Protein AF-A0A7X9KHW6-F1 (afdb_monomer)

Radius of gyration: 17.08 Å; Cα contacts (8 Å, |Δi|>4): 343; chains: 1; bounding box: 38×40×56 Å

pLDDT: mean 90.47, std 14.09, range [34.38, 98.88]

Mean predicted aligned error: 5.64 Å

Secondary structure (DSSP, 8-state):
-----------S-BGGGTEEEEE--HHHHHHTTTSEETT-SSPBEE-GGGEETTEE-TTTS-EEETTEEESS-EE-GGGS-HHHHHHHHHHSSSEEEE-SEESS--EEEETT---EEPTTPEEEEES-HHHHHHHHTSHHHHHHHHHHHTT-SSSTT-EE--HHHHHT-B--

Foldseek 3Di:
DDDDPPPPQDPAAFLLVFKFKDFDDVVLLVQQVPQKAQPAPAFWEAELVQFAQAGGCALPDWDDGPNDIHNHMGGNLVSGDPVSVVVLVVQQAWWKKWRFKDLATGIYTPRRSRHDYDPPIMIMDGPCVVLLSVQSRDPQLSVQQCVVFQPCHPDNRIGGDDRVSRRSRHSD

Solvent-accessible surface area (backbone atoms only — not comparable to full-atom values): 9649 Å² total; per-residue (Å²): 140,85,90,76,88,74,72,81,74,77,90,68,68,28,38,49,81,59,35,51,56,44,69,66,54,68,67,62,51,58,59,42,61,92,26,59,34,61,88,40,72,57,40,42,55,43,44,35,94,33,41,37,71,73,35,74,33,74,62,77,46,71,46,78,55,96,95,40,79,35,53,42,34,9,33,28,58,88,73,34,52,75,70,53,40,54,51,48,58,74,46,46,42,53,31,34,42,27,34,27,76,31,76,55,65,22,37,24,74,36,76,84,8,57,51,42,75,34,61,69,23,32,42,34,40,51,95,48,59,69,64,52,50,53,35,51,68,30,69,67,44,39,52,50,49,49,73,78,32,65,82,59,25,100,43,98,70,26,31,51,62,49,47,70,64,55,28,63,36,62,70,118

Nearest PDB structures (foldseek):
  7qw5-assembly1_A  TM=6.319E-01  e=7.971E-06  Geobacillus stearothermophilus
  7qw6-assembly1_A  TM=6.461E-01  e=2.011E-05  Geobacillus stearothermophilus
  7qw7-assembly1_A  TM=6.431E-01  e=2.991E-05  Geobacillus stearothermophilus
  7qw8-assembly1_A  TM=6.010E-01  e=2.149E-05  Geobacillus stearothermophilus
  7qw8-assembly2_B  TM=6.401E-01  e=6.189E-05  Geobacillus stearothermophilus

Structure (mmCIF, N/CA/C/O backbone):
data_AF-A0A7X9KHW6-F1
#
_entry.id   AF-A0A7X9KHW6-F1
#
loop_
_atom_site.group_PDB
_atom_site.id
_atom_site.type_symbol
_atom_site.label_atom_id
_atom_site.label_alt_id
_atom_site.label_comp_id
_atom_site.label_asym_id
_atom_site.label_entity_id
_atom_site.label_seq_id
_atom_site.pdbx_PDB_ins_code
_atom_site.Cartn_x
_atom_site.Cartn_y
_atom_site.Cartn_z
_atom_site.occupancy
_atom_site.B_iso_or_equiv
_atom_site.auth_seq_id
_atom_site.auth_comp_id
_atom_site.auth_asym_id
_atom_site.auth_atom_id
_atom_site.pdbx_PDB_model_num
ATOM 1 N N . MET A 1 1 ? 12.215 28.685 -34.276 1.00 38.31 1 MET A N 1
ATOM 2 C CA . MET A 1 1 ? 13.146 27.536 -34.185 1.00 38.31 1 MET A CA 1
ATOM 3 C C . MET A 1 1 ? 13.630 27.470 -32.743 1.00 38.31 1 MET A C 1
ATOM 5 O O . MET A 1 1 ? 14.143 28.477 -32.293 1.00 38.31 1 MET A O 1
ATOM 9 N N . LEU A 1 2 ? 13.437 26.440 -31.923 1.00 37.25 2 LEU A N 1
ATOM 10 C CA . LEU A 1 2 ? 12.878 25.102 -32.084 1.00 37.25 2 LEU A CA 1
ATOM 11 C C . LEU A 1 2 ? 11.875 24.850 -30.943 1.00 37.25 2 LEU A C 1
ATOM 13 O O . LEU A 1 2 ? 12.205 25.014 -29.774 1.00 37.25 2 LEU A O 1
ATOM 17 N N . THR A 1 3 ? 10.662 24.436 -31.292 1.00 41.91 3 THR A N 1
ATOM 18 C CA . THR A 1 3 ? 9.731 23.734 -30.402 1.00 41.91 3 THR A CA 1
ATOM 19 C C . THR A 1 3 ? 10.015 22.243 -30.521 1.00 41.91 3 THR A C 1
ATOM 21 O O . THR A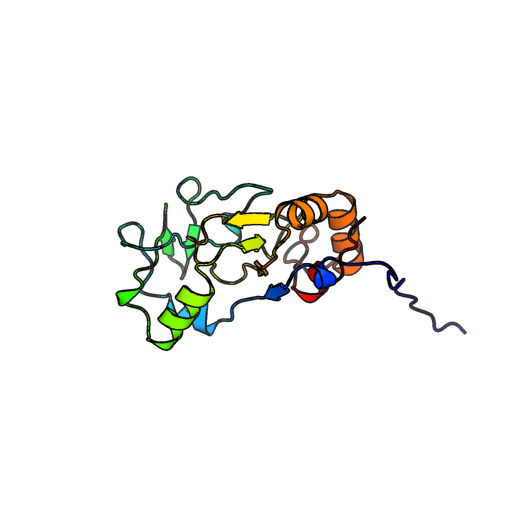 1 3 ? 10.023 21.722 -31.635 1.00 41.91 3 THR A O 1
ATOM 24 N N . GLY A 1 4 ? 10.232 21.556 -29.404 1.00 34.38 4 GLY A N 1
ATOM 25 C CA . GLY A 1 4 ? 10.437 20.111 -29.421 1.00 34.38 4 GLY A CA 1
ATOM 26 C C . GLY A 1 4 ? 10.793 19.554 -28.053 1.00 34.38 4 GLY A C 1
ATOM 27 O O . GLY A 1 4 ? 11.870 18.996 -27.883 1.00 34.38 4 GLY A O 1
ATOM 28 N N . ASN A 1 5 ? 9.903 19.708 -27.070 1.00 42.81 5 ASN A N 1
ATOM 29 C CA . ASN A 1 5 ? 9.997 18.943 -25.830 1.00 42.81 5 ASN A CA 1
ATOM 30 C C . ASN A 1 5 ? 9.501 17.517 -26.120 1.00 42.81 5 ASN A C 1
ATOM 32 O O . ASN A 1 5 ? 8.349 17.184 -25.849 1.00 42.81 5 ASN A O 1
ATOM 36 N N . SER A 1 6 ? 10.347 16.713 -26.767 1.00 43.88 6 SER A N 1
ATOM 37 C CA . SER A 1 6 ? 10.079 15.296 -27.003 1.00 43.88 6 SER A CA 1
ATOM 38 C C . SER A 1 6 ? 10.239 14.556 -25.676 1.00 43.88 6 SER A C 1
ATOM 40 O O . SER A 1 6 ? 11.333 14.133 -25.309 1.00 43.88 6 SER A O 1
ATOM 42 N N . SER A 1 7 ? 9.152 14.456 -24.907 1.00 51.94 7 SER A N 1
ATOM 43 C CA . SER A 1 7 ? 9.031 13.391 -23.914 1.00 51.94 7 SER A CA 1
ATOM 44 C C . SER A 1 7 ? 8.990 12.102 -24.721 1.00 51.94 7 SER A C 1
ATOM 46 O O . SER A 1 7 ? 8.040 11.882 -25.469 1.00 51.94 7 SER A O 1
ATOM 48 N N . ALA A 1 8 ? 10.062 11.314 -24.662 1.00 50.75 8 ALA A N 1
ATOM 49 C CA . ALA A 1 8 ? 10.110 10.019 -25.314 1.00 50.75 8 ALA A CA 1
ATOM 50 C C . ALA A 1 8 ? 8.991 9.153 -24.722 1.00 50.75 8 ALA A C 1
ATOM 52 O O . ALA A 1 8 ? 9.104 8.640 -23.609 1.00 50.75 8 ALA A O 1
ATOM 53 N N . VAL A 1 9 ? 7.880 9.052 -25.449 1.00 59.47 9 VAL A N 1
ATOM 54 C CA . VAL A 1 9 ? 6.788 8.143 -25.122 1.00 59.47 9 VAL A CA 1
ATOM 55 C C . VAL A 1 9 ? 7.352 6.743 -25.306 1.00 59.47 9 VAL A C 1
ATOM 57 O O . VAL A 1 9 ? 7.786 6.377 -26.394 1.00 59.47 9 VAL A O 1
ATOM 60 N N . TYR A 1 10 ? 7.422 5.974 -24.226 1.00 67.31 10 TYR A N 1
ATOM 61 C CA . TYR A 1 10 ? 7.756 4.564 -24.332 1.00 67.31 10 TYR A CA 1
ATOM 62 C C . TYR A 1 10 ? 6.603 3.847 -25.053 1.00 67.31 10 TYR A C 1
ATOM 64 O O . TYR A 1 10 ? 5.473 3.883 -24.578 1.00 67.31 10 TYR A O 1
ATOM 72 N N . GLU A 1 11 ? 6.883 3.223 -26.201 1.00 76.50 11 GLU A N 1
ATOM 73 C CA . GLU A 1 11 ? 5.873 2.562 -27.053 1.00 76.50 11 GLU A CA 1
ATOM 74 C C . GLU A 1 11 ? 5.640 1.073 -26.713 1.00 76.50 11 GLU A C 1
ATOM 76 O O . GLU A 1 11 ? 4.928 0.372 -27.429 1.00 76.50 11 GLU A O 1
ATOM 81 N N . GLY A 1 12 ? 6.246 0.556 -25.639 1.00 87.38 12 GLY A N 1
ATOM 82 C CA . GLY A 1 12 ? 6.080 -0.835 -25.203 1.00 87.38 12 GLY A CA 1
ATOM 83 C C . GLY A 1 12 ? 5.049 -1.018 -24.080 1.00 87.38 12 GLY A C 1
ATOM 84 O O . GLY A 1 12 ? 4.482 -0.041 -23.590 1.00 87.38 12 GLY A O 1
ATOM 85 N N . PRO A 1 13 ? 4.833 -2.264 -23.616 1.00 94.06 13 PRO A N 1
ATOM 86 C CA . PRO A 1 13 ? 3.889 -2.546 -22.542 1.00 94.06 13 PRO A CA 1
ATOM 87 C C . PRO A 1 13 ? 4.369 -1.983 -21.197 1.00 94.06 13 PRO A C 1
ATOM 89 O O . PRO A 1 13 ? 5.550 -2.061 -20.839 1.00 94.06 13 PRO A O 1
ATOM 92 N N . THR A 1 14 ? 3.429 -1.450 -20.431 1.00 97.06 14 THR A N 1
ATOM 93 C CA . THR A 1 14 ? 3.636 -0.732 -19.173 1.00 97.06 14 THR A CA 1
ATOM 94 C C . THR A 1 14 ? 2.964 -1.440 -17.996 1.00 97.06 14 THR A C 1
ATOM 96 O O . THR A 1 14 ? 2.164 -2.362 -18.166 1.00 97.06 14 THR A O 1
ATOM 99 N N . LEU A 1 15 ? 3.255 -1.005 -16.768 1.00 97.69 15 LEU A N 1
ATOM 100 C CA . LEU A 1 15 ? 2.545 -1.487 -15.582 1.00 97.69 15 LEU A CA 1
ATOM 101 C C . LEU A 1 15 ? 1.035 -1.230 -15.659 1.00 97.69 15 LEU A C 1
ATOM 103 O O . LEU A 1 15 ? 0.269 -2.042 -15.146 1.00 97.69 15 LEU A O 1
ATOM 107 N N . GLY A 1 16 ? 0.599 -0.154 -16.318 1.00 97.31 16 GLY A N 1
ATOM 108 C CA . GLY A 1 16 ? -0.814 0.163 -16.524 1.00 97.31 16 GLY A CA 1
ATOM 109 C C . GLY A 1 16 ? -1.577 -0.897 -17.322 1.00 97.31 16 GLY A C 1
ATOM 110 O O . GLY A 1 16 ? -2.788 -1.018 -17.153 1.00 97.31 16 GLY A O 1
ATOM 111 N N . ASP A 1 17 ? -0.878 -1.710 -18.119 1.00 97.44 17 ASP A N 1
ATOM 112 C CA . ASP A 1 17 ? -1.483 -2.799 -18.894 1.00 97.44 17 ASP A CA 1
ATOM 113 C C . ASP A 1 17 ? -1.765 -4.050 -18.047 1.00 97.44 17 ASP A C 1
ATOM 115 O O . ASP A 1 17 ? -2.570 -4.897 -18.432 1.00 97.44 17 ASP A O 1
ATOM 119 N N . ILE A 1 18 ? -1.108 -4.189 -16.887 1.00 97.88 18 ILE A N 1
ATOM 120 C CA . ILE A 1 18 ? -1.223 -5.374 -16.018 1.00 97.88 18 ILE A CA 1
ATOM 121 C C . ILE A 1 18 ? -1.675 -5.056 -14.588 1.00 97.88 18 ILE A C 1
ATOM 123 O O . ILE A 1 18 ? -1.837 -5.975 -13.780 1.00 97.88 18 ILE A O 1
ATOM 127 N N . ALA A 1 19 ? -1.853 -3.781 -14.242 1.00 98.38 19 ALA A N 1
ATOM 128 C CA . ALA A 1 19 ? -2.157 -3.353 -12.884 1.00 98.38 19 ALA A CA 1
ATOM 129 C C . ALA A 1 19 ? -2.947 -2.039 -12.832 1.00 98.38 19 ALA A C 1
ATOM 131 O O . ALA A 1 19 ? -2.718 -1.110 -13.604 1.00 98.38 19 ALA A O 1
ATOM 132 N N . ALA A 1 20 ? -3.841 -1.938 -11.848 1.00 98.31 20 ALA A N 1
ATOM 133 C CA . ALA A 1 20 ? -4.602 -0.729 -11.561 1.00 98.31 20 ALA A CA 1
ATOM 134 C C . ALA A 1 20 ? -4.044 -0.023 -10.321 1.00 98.31 20 ALA A C 1
ATOM 136 O O . ALA A 1 20 ? -4.043 -0.589 -9.228 1.00 98.31 20 ALA A O 1
ATOM 137 N N . PHE A 1 21 ? -3.627 1.235 -10.478 1.00 98.25 21 PHE A N 1
ATOM 138 C CA . PHE A 1 21 ? -3.107 2.071 -9.395 1.00 98.25 21 PHE A CA 1
ATOM 139 C C . PHE A 1 21 ? -4.157 3.089 -8.946 1.00 98.25 21 PHE A C 1
ATOM 141 O O . PHE A 1 21 ? -4.728 3.815 -9.760 1.00 98.25 21 PHE A O 1
ATOM 148 N N . THR A 1 22 ? -4.394 3.188 -7.641 1.00 96.06 22 THR A N 1
ATOM 149 C CA . THR A 1 22 ? -5.375 4.103 -7.047 1.00 96.06 22 THR A CA 1
ATOM 150 C C . THR A 1 22 ? -4.817 4.778 -5.799 1.00 96.06 22 THR A C 1
ATOM 152 O O . THR A 1 22 ? -3.888 4.284 -5.165 1.00 96.06 22 THR A O 1
ATOM 155 N N . VAL A 1 23 ? -5.383 5.931 -5.453 1.00 92.88 23 VAL A N 1
ATOM 156 C CA . VAL A 1 23 ? -5.140 6.623 -4.183 1.00 92.88 23 VAL A CA 1
ATOM 157 C C . VAL A 1 23 ? -6.456 6.767 -3.442 1.00 92.88 23 VAL A C 1
ATOM 159 O O . VAL A 1 23 ? -7.507 6.911 -4.068 1.00 92.88 23 VAL A O 1
ATOM 162 N N . ASP A 1 24 ? -6.387 6.751 -2.118 1.00 90.25 24 ASP A N 1
ATOM 163 C CA . ASP A 1 24 ? -7.511 7.142 -1.275 1.00 90.25 24 ASP A CA 1
ATOM 164 C C . ASP A 1 24 ? -7.525 8.666 -1.069 1.00 90.25 24 ASP A 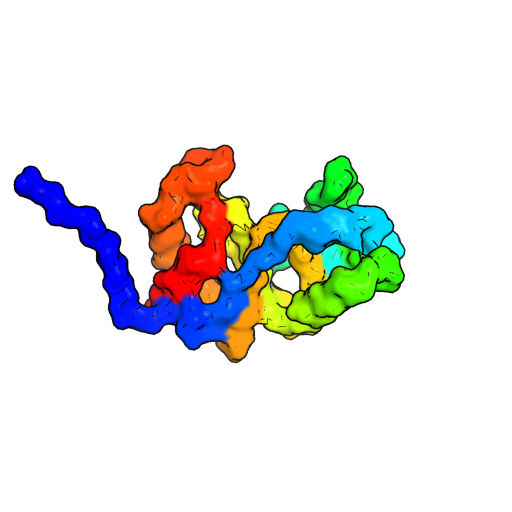C 1
ATOM 166 O O . ASP A 1 24 ? -6.525 9.364 -1.277 1.00 90.25 24 ASP A O 1
ATOM 170 N N . PHE A 1 25 ? -8.682 9.201 -0.688 1.00 87.12 25 PHE A N 1
ATOM 171 C CA . PHE A 1 25 ? -8.920 10.632 -0.532 1.00 87.12 25 PHE A CA 1
ATOM 172 C C . PHE A 1 25 ? -8.986 11.038 0.944 1.00 87.12 25 PHE A C 1
ATOM 174 O O . PHE A 1 25 ? -8.945 10.229 1.873 1.00 87.12 25 PHE A O 1
ATOM 181 N N . ARG A 1 26 ? -9.058 12.353 1.171 1.00 85.44 26 ARG A N 1
ATOM 182 C CA . ARG A 1 26 ? -9.068 12.924 2.523 1.00 85.44 26 ARG A CA 1
ATOM 183 C C . ARG A 1 26 ? -10.267 12.467 3.352 1.00 85.44 26 ARG A C 1
ATOM 185 O O . ARG A 1 26 ? -10.117 12.323 4.558 1.00 85.44 26 ARG A O 1
ATOM 192 N N . ASP A 1 27 ? -11.409 12.196 2.732 1.00 88.31 27 ASP A N 1
ATOM 193 C CA . ASP A 1 27 ? -12.608 11.755 3.451 1.00 88.31 27 ASP A CA 1
ATOM 194 C C . ASP A 1 27 ? -12.395 10.397 4.128 1.00 88.31 27 ASP A C 1
ATOM 196 O O . ASP A 1 27 ? -12.804 10.214 5.274 1.00 88.31 27 ASP A O 1
ATOM 200 N N . GLN A 1 28 ? -11.677 9.473 3.474 1.00 90.81 28 GLN A N 1
ATOM 201 C CA . GLN A 1 28 ? -11.291 8.205 4.097 1.00 90.81 28 GLN A CA 1
ATOM 202 C C . GLN A 1 28 ? -10.350 8.431 5.280 1.00 90.81 28 GLN A C 1
ATOM 204 O O . GLN A 1 28 ? -10.543 7.837 6.334 1.00 90.81 28 GLN A O 1
ATOM 209 N N . TYR A 1 29 ? -9.378 9.338 5.150 1.00 92.12 29 TYR A N 1
ATOM 210 C CA . TYR A 1 29 ? -8.501 9.691 6.268 1.00 92.12 29 TYR A CA 1
ATOM 211 C C . TYR A 1 29 ? -9.280 10.247 7.462 1.00 92.12 29 TYR A C 1
ATOM 213 O O . TYR A 1 29 ? -9.083 9.799 8.589 1.00 92.12 29 TYR A O 1
ATOM 221 N N . TYR A 1 30 ? -10.166 11.218 7.230 1.00 93.56 30 TYR A N 1
ATOM 222 C CA . TYR A 1 30 ? -10.898 11.861 8.316 1.00 93.56 30 TYR A CA 1
ATOM 223 C C . TYR A 1 30 ? -11.905 10.929 8.975 1.00 93.56 30 TYR A C 1
ATOM 225 O O . TYR A 1 30 ? -12.033 10.970 10.193 1.00 93.56 30 TYR A O 1
ATOM 233 N N . GLY A 1 31 ? -12.586 10.065 8.224 1.00 93.06 31 GLY A N 1
ATOM 234 C CA . GLY A 1 31 ? -13.542 9.150 8.842 1.00 93.06 31 GLY A CA 1
ATOM 235 C C . GLY A 1 31 ? -12.924 7.892 9.466 1.00 93.06 31 GLY A C 1
ATOM 236 O O . GLY A 1 31 ? -13.648 7.123 10.087 1.00 93.06 31 GLY A O 1
ATOM 237 N N . LEU A 1 32 ? -11.603 7.700 9.364 1.00 95.69 32 LEU A N 1
ATOM 238 C CA . LEU A 1 32 ? -10.854 6.770 10.220 1.00 95.69 32 LEU A CA 1
ATOM 239 C C . LEU A 1 32 ? -10.524 7.378 11.599 1.00 95.69 32 LEU A C 1
ATOM 241 O O . LEU A 1 32 ? -10.194 6.648 12.534 1.00 95.69 32 LEU A O 1
ATOM 245 N N . VAL A 1 33 ? -10.585 8.707 11.757 1.00 95.19 33 VAL A N 1
ATOM 246 C CA . VAL A 1 33 ? -10.283 9.370 13.036 1.00 95.19 33 VAL A CA 1
ATOM 247 C C . VAL A 1 33 ? -11.282 8.916 14.103 1.00 95.19 33 VAL A C 1
ATOM 249 O O . VAL A 1 33 ? -12.489 8.994 13.905 1.00 95.19 33 VAL A O 1
ATOM 252 N N . GLY A 1 34 ? -10.771 8.449 15.245 1.00 94.38 34 GLY A N 1
ATOM 253 C CA . GLY A 1 34 ? -11.582 7.892 16.338 1.00 94.38 34 GLY A CA 1
ATOM 254 C C . GLY A 1 34 ? -11.895 6.395 16.210 1.00 94.38 34 GLY A C 1
ATOM 255 O O . GLY A 1 34 ? -12.365 5.796 17.174 1.00 94.38 34 GLY A O 1
ATOM 256 N N . ALA A 1 35 ? -11.585 5.775 15.067 1.00 97.38 35 ALA A N 1
ATOM 257 C CA . ALA A 1 35 ? -11.701 4.330 14.849 1.00 97.38 35 ALA A CA 1
ATOM 258 C C . ALA A 1 35 ? -10.338 3.612 14.826 1.00 97.38 35 ALA A C 1
ATOM 260 O O . ALA A 1 35 ? -10.282 2.419 14.552 1.00 97.38 35 ALA A O 1
ATOM 261 N N . VAL A 1 36 ? -9.238 4.326 15.081 1.00 98.25 36 VAL A N 1
ATOM 262 C CA . VAL A 1 36 ? -7.871 3.785 15.068 1.00 98.25 36 VAL A CA 1
ATOM 263 C C . VAL A 1 36 ? -7.315 3.732 16.487 1.00 98.25 36 VAL A C 1
ATOM 265 O O . VAL A 1 36 ? -7.354 4.744 17.188 1.00 98.25 36 VAL A O 1
ATOM 268 N N . GLY A 1 37 ? -6.745 2.591 16.871 1.00 98.00 37 GLY A N 1
ATOM 269 C CA . GLY A 1 37 ? -6.076 2.398 18.159 1.00 98.00 37 GLY A CA 1
ATOM 270 C C . GLY A 1 37 ? -5.176 1.161 18.174 1.00 98.00 37 GLY A C 1
ATOM 271 O O . GLY A 1 37 ? -5.305 0.293 17.311 1.00 98.00 37 GLY A O 1
ATOM 272 N N . ASP A 1 38 ? -4.253 1.093 19.137 1.00 97.81 38 ASP A N 1
ATOM 273 C CA . ASP A 1 38 ? -3.332 -0.049 19.298 1.00 97.81 38 ASP A CA 1
ATOM 274 C C . ASP A 1 38 ? -4.041 -1.297 19.858 1.00 97.81 38 ASP A C 1
ATOM 276 O O . ASP A 1 38 ? -3.691 -2.419 19.499 1.00 97.81 38 ASP A O 1
ATOM 280 N N . ASP A 1 39 ? -5.092 -1.099 20.659 1.00 96.00 39 ASP A N 1
ATOM 281 C CA . ASP A 1 39 ? -5.862 -2.178 21.297 1.00 96.00 39 ASP A CA 1
ATOM 282 C C . ASP A 1 39 ? -7.131 -2.573 20.515 1.00 96.00 39 ASP A C 1
ATOM 284 O O . ASP A 1 39 ? -7.953 -3.357 20.992 1.00 96.00 39 ASP A O 1
ATOM 288 N N . GLU A 1 40 ? -7.332 -2.024 19.313 1.00 96.94 40 GLU A N 1
ATOM 289 C CA . GLU A 1 40 ? -8.539 -2.280 18.523 1.00 96.94 40 GLU A CA 1
ATOM 290 C C . GLU A 1 40 ? -8.509 -3.649 17.834 1.00 96.94 40 GLU A C 1
ATOM 292 O O . GLU A 1 40 ? -7.479 -4.124 17.350 1.00 96.94 40 GLU A O 1
ATOM 297 N N . VAL A 1 41 ? -9.683 -4.267 17.701 1.00 93.88 41 VAL A N 1
ATOM 298 C CA . VAL A 1 41 ? -9.846 -5.503 16.927 1.00 93.88 41 VAL A CA 1
ATOM 299 C C . VAL A 1 41 ? -10.180 -5.142 15.480 1.00 93.88 41 VAL A C 1
ATOM 301 O O . VAL A 1 41 ? -11.230 -4.572 15.196 1.00 93.88 41 VAL A O 1
ATOM 304 N N . GLY A 1 42 ? -9.287 -5.483 14.548 1.00 97.25 42 GLY A N 1
ATOM 305 C CA . GLY A 1 42 ? -9.492 -5.209 13.125 1.00 97.25 42 GLY A CA 1
ATOM 306 C C . GLY A 1 42 ? -8.214 -5.253 12.282 1.00 97.25 42 GLY A C 1
ATOM 307 O O . GLY A 1 42 ? -7.158 -5.682 12.769 1.00 97.25 42 GLY A O 1
ATOM 308 N N . PRO A 1 43 ? -8.292 -4.842 11.003 1.00 98.50 43 PRO A N 1
ATOM 309 C CA . PRO A 1 43 ? -7.143 -4.842 10.107 1.00 98.50 43 PRO A CA 1
ATOM 310 C C . PRO A 1 43 ? -6.069 -3.836 10.559 1.00 98.50 43 PRO A C 1
ATOM 312 O O . PRO A 1 43 ? -6.411 -2.758 11.059 1.00 98.50 43 PRO A O 1
ATOM 315 N N . PRO A 1 44 ? -4.776 -4.149 10.353 1.00 98.62 44 PRO A N 1
ATOM 316 C CA . PRO A 1 44 ? -3.684 -3.191 10.499 1.00 98.62 44 PRO A CA 1
ATOM 317 C C . PRO A 1 44 ? -3.898 -1.935 9.650 1.00 98.62 44 PRO A C 1
ATOM 319 O O . PRO A 1 44 ? -4.234 -2.030 8.464 1.00 98.62 44 PRO A O 1
ATOM 322 N N . LEU A 1 45 ? -3.650 -0.765 10.239 1.00 98.44 45 LEU A N 1
ATOM 323 C CA . LEU A 1 45 ? -3.563 0.495 9.510 1.00 98.44 45 LEU A CA 1
ATOM 324 C C . LEU A 1 45 ? -2.139 0.692 8.981 1.00 98.44 45 LEU A C 1
ATOM 326 O O . LEU A 1 45 ? -1.191 0.842 9.753 1.00 98.44 45 LEU A O 1
ATOM 330 N N . ILE A 1 46 ? -1.991 0.761 7.662 1.00 98.06 46 ILE A N 1
ATOM 331 C CA . ILE A 1 46 ? -0.700 0.943 6.999 1.00 98.06 46 ILE A CA 1
ATOM 332 C C . ILE A 1 46 ? -0.585 2.369 6.471 1.00 98.06 46 ILE A C 1
ATOM 334 O O . ILE A 1 46 ? -1.393 2.825 5.664 1.00 98.06 46 ILE A O 1
ATOM 338 N N . THR A 1 47 ? 0.451 3.084 6.903 1.00 96.06 47 THR A N 1
ATOM 339 C CA . THR A 1 47 ? 0.808 4.407 6.369 1.00 96.06 47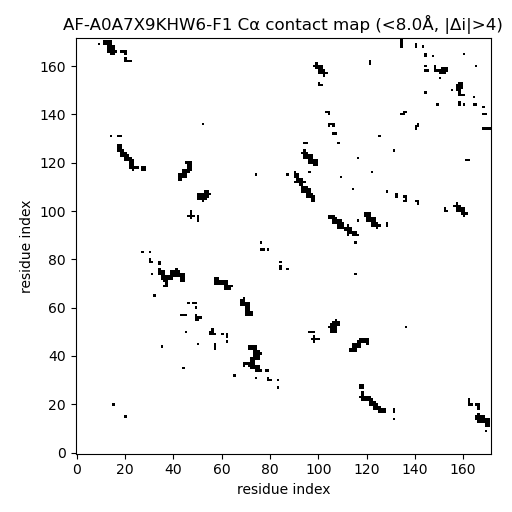 THR A CA 1
ATOM 340 C C . THR A 1 47 ? 2.099 4.315 5.562 1.00 96.06 47 THR A C 1
ATOM 342 O O . THR A 1 47 ? 2.855 3.358 5.715 1.00 96.06 47 THR A O 1
ATOM 345 N N . SER A 1 48 ? 2.401 5.336 4.755 1.00 94.31 48 SER A N 1
ATOM 346 C CA . SER A 1 48 ? 3.613 5.353 3.925 1.00 94.31 48 SER A CA 1
ATOM 347 C C . SER A 1 48 ? 4.901 5.116 4.721 1.00 94.31 48 SER A C 1
ATOM 349 O O . SER A 1 48 ? 5.782 4.427 4.235 1.00 94.31 48 SER A O 1
ATOM 351 N N . GLY A 1 49 ? 5.009 5.633 5.952 1.00 93.69 49 GLY A N 1
ATOM 352 C CA . GLY A 1 49 ? 6.224 5.486 6.770 1.00 93.69 49 GLY A CA 1
ATOM 353 C C . GLY A 1 49 ? 6.488 4.066 7.293 1.00 93.69 49 GLY A C 1
ATOM 354 O O . GLY A 1 49 ? 7.541 3.820 7.885 1.00 93.69 49 GLY A O 1
ATOM 355 N N . LEU A 1 50 ? 5.532 3.152 7.093 1.00 96.88 50 LEU A N 1
ATOM 356 C CA . LEU A 1 50 ? 5.621 1.738 7.462 1.00 96.88 50 LEU A CA 1
ATOM 357 C C . LEU A 1 50 ? 5.983 0.831 6.280 1.00 96.88 50 LEU A C 1
ATOM 359 O O . LEU A 1 50 ? 6.057 -0.382 6.464 1.00 96.88 50 LEU A O 1
ATOM 363 N N . ILE A 1 51 ? 6.151 1.380 5.078 1.00 97.69 51 ILE A N 1
ATOM 364 C CA . ILE A 1 51 ? 6.442 0.601 3.875 1.00 97.69 51 ILE A CA 1
ATOM 365 C C . ILE A 1 51 ? 7.917 0.786 3.532 1.00 97.69 51 ILE A C 1
ATOM 367 O O . ILE A 1 51 ? 8.367 1.901 3.298 1.00 97.69 51 ILE A O 1
ATOM 371 N N . GLU A 1 52 ? 8.643 -0.323 3.481 1.00 95.38 52 GLU A N 1
ATOM 372 C CA . GLU A 1 52 ? 9.985 -0.431 2.911 1.00 95.38 52 GLU A CA 1
ATOM 373 C C . GLU A 1 52 ? 9.928 -1.343 1.673 1.00 95.38 52 GLU A C 1
ATOM 375 O O . GLU A 1 52 ? 8.924 -2.039 1.464 1.00 95.38 52 GLU A O 1
ATOM 380 N N . PRO A 1 53 ? 10.972 -1.375 0.823 1.00 95.94 53 PRO A N 1
ATOM 381 C CA . PRO A 1 53 ? 11.007 -2.285 -0.315 1.00 95.94 53 PRO A CA 1
ATOM 382 C C . PRO A 1 53 ? 10.816 -3.743 0.130 1.00 95.94 53 PRO A C 1
ATOM 384 O O . PRO A 1 53 ? 11.638 -4.307 0.848 1.00 95.94 53 PRO A O 1
ATOM 387 N N . GLY A 1 54 ? 9.700 -4.345 -0.281 1.00 96.50 54 GLY A N 1
ATOM 388 C CA . GLY A 1 54 ? 9.340 -5.727 0.025 1.00 96.50 54 GLY A CA 1
ATOM 389 C C . GLY A 1 54 ? 8.886 -5.990 1.463 1.00 96.50 54 GLY A C 1
ATOM 390 O O . GLY A 1 54 ? 8.636 -7.147 1.796 1.00 96.50 54 GLY A O 1
ATOM 391 N N . ARG A 1 55 ? 8.754 -4.968 2.321 1.00 97.25 55 ARG A N 1
ATOM 392 C CA . ARG A 1 55 ? 8.497 -5.171 3.754 1.00 97.25 55 ARG A CA 1
ATOM 393 C C . ARG A 1 55 ? 7.510 -4.166 4.340 1.00 97.25 55 ARG A C 1
ATOM 395 O O . ARG A 1 55 ? 7.568 -2.970 4.071 1.00 97.25 55 ARG A O 1
ATOM 402 N N . CYS A 1 56 ? 6.619 -4.667 5.190 1.00 98.12 56 CYS A N 1
ATOM 403 C CA . CYS A 1 56 ? 5.747 -3.857 6.030 1.00 98.12 56 CYS A CA 1
ATOM 404 C C . CYS A 1 56 ? 6.294 -3.863 7.460 1.00 98.12 56 CYS A C 1
ATOM 406 O O . CYS A 1 56 ? 6.587 -4.927 7.995 1.00 98.12 56 CYS A O 1
ATOM 408 N N . LEU A 1 57 ? 6.420 -2.685 8.068 1.00 98.31 57 LEU A N 1
ATOM 409 C CA . LEU A 1 57 ? 6.983 -2.486 9.408 1.00 98.31 57 LEU A CA 1
ATOM 410 C C . LEU A 1 57 ? 5.924 -2.244 10.485 1.00 98.31 57 LEU A C 1
ATOM 412 O O . LEU A 1 57 ? 6.219 -1.697 11.549 1.00 98.31 57 LEU A O 1
ATOM 416 N N . TRP A 1 58 ? 4.668 -2.573 10.198 1.00 98.50 58 TRP A N 1
ATOM 417 C CA . TRP A 1 58 ? 3.603 -2.456 11.182 1.00 98.50 58 TRP A CA 1
ATOM 418 C C . TRP A 1 58 ? 3.932 -3.298 12.425 1.00 98.50 58 TRP A C 1
ATOM 420 O O . TRP A 1 58 ? 4.332 -4.452 12.300 1.00 98.50 58 TRP A O 1
ATOM 430 N N . GLY A 1 59 ? 3.803 -2.709 13.617 1.00 97.88 59 GLY A N 1
ATOM 431 C CA . GLY A 1 59 ? 4.175 -3.343 14.889 1.00 97.88 59 GLY A CA 1
ATOM 432 C C . GLY A 1 59 ? 5.677 -3.358 15.195 1.00 97.88 59 GLY A C 1
ATOM 433 O O . GLY A 1 59 ? 6.062 -3.661 16.319 1.00 97.88 59 GLY A O 1
ATOM 434 N N . GLU A 1 60 ? 6.528 -2.994 14.233 1.00 97.94 60 GLU A N 1
ATOM 435 C CA . GLU A 1 60 ? 7.975 -2.851 14.433 1.00 97.94 60 GLU A CA 1
ATOM 436 C C . GLU A 1 60 ? 8.420 -1.387 14.501 1.00 97.94 60 GLU A C 1
ATOM 438 O O . GLU A 1 60 ? 9.402 -1.050 15.165 1.00 97.94 60 GLU A O 1
ATOM 443 N N . ARG A 1 61 ? 7.713 -0.502 13.789 1.00 97.12 61 ARG A N 1
ATOM 444 C CA . ARG A 1 61 ? 7.979 0.935 13.758 1.00 97.12 61 ARG A CA 1
ATOM 445 C C . ARG A 1 61 ? 6.733 1.699 14.210 1.00 97.12 61 ARG A C 1
ATOM 447 O O . ARG A 1 61 ? 5.679 1.535 13.595 1.00 97.12 61 ARG A O 1
ATOM 454 N N . PRO A 1 62 ? 6.849 2.604 15.198 1.00 96.88 62 PRO A N 1
ATOM 455 C CA . PRO A 1 62 ? 5.737 3.458 15.575 1.00 96.88 62 PRO A CA 1
ATOM 456 C C . PRO A 1 62 ? 5.370 4.406 14.436 1.00 96.88 62 PRO A C 1
ATOM 458 O O . PRO A 1 62 ? 6.229 4.920 13.712 1.00 96.88 62 PRO A O 1
ATOM 461 N N . VAL A 1 63 ? 4.086 4.718 14.330 1.00 96.12 63 VAL A N 1
ATOM 462 C CA . VAL A 1 63 ? 3.536 5.591 13.296 1.00 96.12 63 VAL A CA 1
ATOM 463 C C . VAL A 1 63 ? 2.755 6.739 13.914 1.00 96.12 63 VAL A C 1
ATOM 465 O O . VAL A 1 63 ? 2.211 6.628 15.010 1.00 96.12 63 VAL A O 1
ATOM 468 N N . ARG A 1 64 ? 2.692 7.870 13.206 1.00 95.12 64 ARG A N 1
ATOM 469 C CA . ARG A 1 64 ? 1.768 8.953 13.541 1.00 95.12 64 ARG A CA 1
ATOM 470 C C . ARG A 1 64 ? 0.560 8.931 12.615 1.00 95.12 64 ARG A C 1
ATOM 472 O O . ARG A 1 64 ? 0.714 9.016 11.401 1.00 95.12 64 ARG A O 1
ATOM 479 N N . PHE A 1 65 ? -0.631 8.906 13.197 1.00 95.81 65 PHE A N 1
ATOM 480 C CA . PHE A 1 65 ? -1.904 9.043 12.495 1.00 95.81 65 PHE A CA 1
ATOM 481 C C . PHE A 1 65 ? -2.793 10.020 13.266 1.00 95.81 65 PHE A C 1
ATOM 483 O O . PHE A 1 65 ? -2.813 10.000 14.492 1.00 95.81 65 PHE A O 1
ATOM 490 N N . ALA A 1 66 ? -3.484 10.931 12.574 1.00 94.38 66 ALA A N 1
ATOM 491 C CA . ALA A 1 66 ? -4.368 11.914 13.213 1.00 94.38 66 ALA A CA 1
ATOM 492 C C . ALA A 1 66 ? -3.720 12.698 14.378 1.00 94.38 66 ALA A C 1
ATOM 494 O O . ALA A 1 66 ? -4.366 13.004 15.376 1.00 94.38 66 ALA A O 1
ATOM 495 N N . LYS A 1 67 ? -2.431 13.052 14.226 1.00 94.00 67 LYS A N 1
ATOM 496 C CA . LYS A 1 67 ? -1.584 13.736 15.231 1.00 94.00 67 LYS A CA 1
ATOM 497 C C . LYS A 1 67 ? -1.270 12.914 16.494 1.00 94.00 67 LYS A C 1
ATOM 499 O O . LYS A 1 67 ? -0.620 13.440 17.392 1.00 94.00 67 LYS A O 1
ATOM 504 N N . GLN A 1 68 ? -1.653 11.643 16.536 1.00 96.00 68 GLN A N 1
ATOM 505 C CA . GLN A 1 68 ? -1.385 10.711 17.631 1.00 96.00 68 GLN A CA 1
ATOM 506 C C . GLN A 1 68 ? -0.334 9.684 17.202 1.00 96.00 68 GLN A C 1
ATOM 508 O O . GLN A 1 68 ? -0.187 9.414 16.010 1.00 96.00 68 GLN A O 1
ATOM 513 N N . ARG A 1 69 ? 0.442 9.165 18.158 1.00 97.19 69 ARG A N 1
ATOM 514 C CA . ARG A 1 69 ? 1.452 8.119 17.937 1.00 97.19 69 ARG A CA 1
ATOM 515 C C . ARG A 1 69 ? 0.856 6.769 18.333 1.00 97.19 69 ARG A C 1
ATOM 517 O O . ARG A 1 69 ? 0.237 6.696 19.385 1.00 97.19 69 ARG A O 1
ATOM 524 N N . PHE A 1 70 ? 1.103 5.753 17.517 1.00 98.25 70 PHE A N 1
ATOM 525 C CA . PHE A 1 70 ? 0.664 4.370 17.704 1.00 98.25 70 PHE A CA 1
ATOM 526 C C . PHE A 1 70 ? 1.843 3.420 17.483 1.00 98.25 70 PHE A C 1
ATOM 528 O O . PHE A 1 70 ? 2.721 3.732 16.669 1.00 98.25 70 PHE A O 1
ATOM 535 N N . GLU A 1 71 ? 1.870 2.285 18.177 1.00 98.19 71 GLU A N 1
ATOM 536 C CA . GLU A 1 71 ? 2.898 1.246 17.995 1.00 98.19 71 GLU A CA 1
ATOM 537 C C . GLU A 1 71 ? 2.492 0.234 16.910 1.00 98.19 71 GLU A C 1
ATOM 539 O O . GLU A 1 71 ? 3.283 -0.106 16.029 1.00 98.19 71 GLU A O 1
ATOM 544 N N . ALA A 1 72 ? 1.236 -0.208 16.933 1.00 98.06 72 ALA A N 1
ATOM 545 C CA . ALA A 1 72 ? 0.681 -1.231 16.058 1.00 98.06 72 ALA A CA 1
ATOM 546 C C . ALA A 1 72 ? -0.814 -0.939 15.793 1.00 98.06 72 ALA A C 1
ATOM 548 O O . ALA A 1 72 ? -1.685 -1.714 16.194 1.00 98.06 72 ALA A O 1
ATOM 549 N N . PRO A 1 73 ? -1.150 0.179 15.120 1.00 98.31 73 PRO A N 1
ATOM 550 C CA . PRO A 1 73 ? -2.533 0.636 15.042 1.00 98.31 73 PRO A CA 1
ATOM 551 C C . PRO A 1 73 ? -3.402 -0.28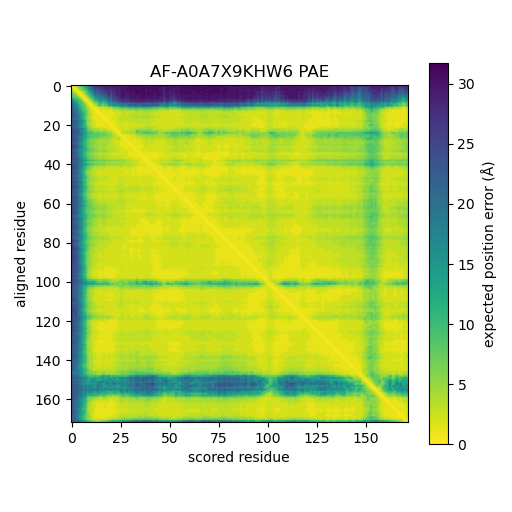3 14.189 1.00 98.31 73 PRO A C 1
ATOM 553 O O . PRO A 1 73 ? -3.042 -0.637 13.060 1.00 98.31 73 PRO A O 1
ATOM 556 N N . ARG A 1 74 ? -4.596 -0.588 14.685 1.00 98.69 74 ARG A N 1
ATOM 557 C CA . ARG A 1 74 ? -5.659 -1.304 13.972 1.00 98.69 74 ARG A CA 1
ATOM 558 C C . ARG A 1 74 ? -6.882 -0.414 13.807 1.00 98.69 74 ARG A C 1
ATOM 560 O O . ARG A 1 74 ? -7.017 0.604 14.484 1.00 98.69 74 ARG A O 1
ATOM 567 N N . VAL A 1 75 ? -7.758 -0.788 12.876 1.00 98.50 75 VAL A N 1
ATOM 568 C CA . VAL A 1 75 ? -9.004 -0.064 12.590 1.00 98.50 75 VAL A CA 1
ATOM 569 C C . VAL A 1 75 ? -10.207 -0.840 13.123 1.00 98.50 75 VAL A C 1
ATOM 571 O O . VAL A 1 75 ? -10.495 -1.932 12.638 1.00 98.50 75 VAL A O 1
ATOM 574 N N . ALA A 1 76 ? -10.953 -0.250 14.052 1.00 98.25 76 ALA A N 1
ATOM 575 C CA . ALA A 1 76 ? -12.247 -0.745 14.514 1.00 98.25 76 ALA A CA 1
ATOM 576 C C . ALA A 1 76 ? -13.315 -0.534 13.423 1.00 98.25 76 ALA A C 1
ATOM 578 O O . ALA A 1 76 ? -13.864 0.560 13.264 1.00 98.25 76 ALA A O 1
ATOM 579 N N . LEU A 1 77 ? -13.569 -1.568 12.613 1.00 97.88 77 LEU A N 1
ATOM 580 C CA . LEU A 1 77 ? -14.451 -1.473 11.438 1.00 97.88 77 LEU A CA 1
ATOM 581 C C . LEU A 1 77 ? -15.911 -1.160 11.793 1.00 97.88 77 LEU A C 1
ATOM 583 O O . LEU A 1 77 ? -16.601 -0.488 11.029 1.00 97.88 77 LEU A O 1
ATOM 587 N N . ASP A 1 78 ? -16.373 -1.629 12.947 1.00 96.81 78 ASP A N 1
ATOM 588 C CA . ASP A 1 78 ? -17.719 -1.411 13.483 1.00 96.81 78 ASP A CA 1
ATOM 589 C C . ASP A 1 78 ? -18.000 0.062 13.818 1.00 96.81 78 ASP A C 1
ATOM 591 O O . ASP A 1 78 ? -19.148 0.502 13.758 1.00 96.81 78 ASP A O 1
ATOM 595 N N . ARG A 1 79 ? -16.952 0.847 14.095 1.00 97.00 79 ARG A N 1
ATOM 596 C CA . ARG A 1 79 ? -17.046 2.293 14.352 1.00 97.00 79 ARG A CA 1
ATOM 597 C C . ARG A 1 79 ? -17.057 3.142 13.082 1.00 97.00 79 ARG A C 1
ATOM 599 O O . ARG A 1 79 ? -17.274 4.351 13.155 1.00 97.00 79 ARG A O 1
ATOM 606 N N . LEU A 1 80 ? -16.815 2.542 11.915 1.00 97.25 80 LEU A N 1
ATOM 607 C CA . LEU A 1 80 ? -16.826 3.257 10.642 1.00 97.25 80 LEU A CA 1
ATOM 608 C C . LEU A 1 80 ? -18.256 3.496 10.153 1.00 97.25 80 LEU A C 1
ATOM 610 O O . LEU A 1 80 ? -19.148 2.671 10.346 1.00 97.25 80 LEU A O 1
ATOM 614 N N . SER A 1 81 ? -18.464 4.600 9.430 1.00 97.06 81 SER A N 1
ATOM 615 C CA . SER A 1 81 ? -19.727 4.832 8.722 1.00 97.06 81 SER A CA 1
ATOM 616 C C . SER A 1 81 ? -19.978 3.741 7.666 1.00 97.06 81 SER A C 1
ATOM 618 O O . SER A 1 81 ? -19.018 3.175 7.137 1.00 97.06 81 SER A O 1
ATOM 620 N N . PRO A 1 82 ? -21.234 3.475 7.257 1.00 97.12 82 PRO A N 1
ATOM 621 C CA . PRO A 1 82 ? -21.524 2.449 6.248 1.00 97.12 82 PRO A CA 1
ATOM 622 C C . PRO A 1 82 ? -20.763 2.640 4.926 1.00 97.12 82 PRO A C 1
ATOM 624 O O . PRO A 1 82 ? -20.343 1.674 4.291 1.00 97.12 82 PRO A O 1
ATOM 627 N N . THR A 1 83 ? -20.544 3.890 4.511 1.00 96.56 83 THR A N 1
ATOM 628 C CA . THR A 1 83 ? -19.737 4.212 3.324 1.00 96.56 83 THR A CA 1
ATOM 629 C C . THR A 1 83 ? -18.275 3.813 3.513 1.00 96.56 83 THR A C 1
ATOM 631 O O . THR A 1 83 ? -17.667 3.258 2.598 1.00 96.56 83 THR A O 1
ATOM 634 N N . LEU A 1 84 ? -17.712 4.045 4.701 1.00 96.56 84 LEU A N 1
ATOM 635 C CA . LEU A 1 84 ? -16.335 3.668 5.003 1.00 96.56 84 LEU A CA 1
ATOM 636 C C . LEU A 1 84 ? -16.155 2.176 5.244 1.00 96.56 84 LEU A C 1
ATOM 638 O O . LEU A 1 84 ? -15.117 1.647 4.871 1.00 96.56 84 LEU A O 1
ATOM 642 N N . GLN A 1 85 ? -17.162 1.475 5.757 1.00 97.81 85 GLN A N 1
ATOM 643 C CA . GLN A 1 85 ? -17.139 0.013 5.809 1.00 97.81 85 GLN A CA 1
ATOM 644 C C . GLN A 1 85 ? -17.079 -0.589 4.398 1.00 97.81 85 GLN A C 1
ATOM 646 O O . GLN A 1 85 ? -16.279 -1.487 4.145 1.00 97.81 85 GLN A O 1
ATOM 651 N N . LYS A 1 86 ? -17.856 -0.052 3.443 1.00 97.00 86 LYS A N 1
ATOM 652 C CA . LYS A 1 86 ? -17.789 -0.470 2.029 1.00 97.00 86 LYS A CA 1
ATOM 653 C C . LYS A 1 86 ? -16.427 -0.179 1.405 1.00 97.00 86 LYS A C 1
ATOM 655 O O . LYS A 1 86 ? -15.888 -1.024 0.697 1.00 97.00 86 LYS A O 1
ATOM 660 N N . TRP A 1 87 ? -15.866 1.001 1.672 1.00 96.19 87 TRP A N 1
ATOM 661 C CA . TRP A 1 87 ? -14.510 1.334 1.235 1.00 96.19 87 TRP A CA 1
ATOM 662 C C . TRP A 1 87 ? -13.472 0.378 1.837 1.00 96.19 87 TRP A C 1
ATOM 664 O O . TRP A 1 87 ? -12.645 -0.154 1.100 1.00 96.19 87 TRP A O 1
ATOM 674 N N . ALA A 1 88 ? -13.548 0.112 3.143 1.00 97.38 88 ALA A N 1
ATOM 675 C CA . ALA A 1 88 ? -12.643 -0.797 3.829 1.00 97.38 88 ALA A CA 1
ATOM 676 C C . ALA A 1 88 ? -12.723 -2.201 3.222 1.00 97.38 88 ALA A C 1
ATOM 678 O O . ALA A 1 88 ? -11.697 -2.759 2.847 1.00 97.38 88 ALA A O 1
ATOM 679 N N . ALA A 1 89 ? -13.930 -2.730 3.009 1.00 97.25 89 ALA A N 1
ATOM 680 C CA . ALA A 1 89 ? -14.132 -4.012 2.339 1.00 97.25 89 ALA A CA 1
ATOM 681 C C . ALA A 1 89 ? -13.525 -4.038 0.923 1.00 97.25 89 ALA A C 1
ATOM 683 O O . ALA A 1 89 ? -12.872 -5.007 0.554 1.00 97.25 89 ALA A O 1
ATOM 684 N N . ALA A 1 90 ? -13.661 -2.955 0.150 1.00 96.38 90 ALA A N 1
ATOM 685 C CA . ALA A 1 90 ? -13.050 -2.840 -1.177 1.00 96.38 90 ALA A CA 1
ATOM 686 C C . ALA A 1 90 ? -11.512 -2.734 -1.144 1.00 96.38 90 ALA A C 1
ATOM 688 O O . ALA A 1 90 ? -10.854 -2.956 -2.162 1.00 96.38 90 ALA A O 1
ATOM 689 N N . ARG A 1 91 ? -10.927 -2.366 0.002 1.00 97.06 91 ARG A N 1
ATOM 690 C CA . ARG A 1 91 ? -9.476 -2.343 0.216 1.00 97.06 91 ARG A CA 1
ATOM 691 C C . ARG A 1 91 ? -8.954 -3.642 0.811 1.00 97.06 91 ARG A C 1
ATOM 693 O O . ARG A 1 91 ? -7.798 -3.956 0.562 1.00 97.06 91 ARG A O 1
ATOM 700 N N . LEU A 1 92 ? -9.761 -4.414 1.530 1.00 98.19 92 LEU A N 1
ATOM 701 C CA . LEU A 1 92 ? -9.372 -5.687 2.146 1.00 98.19 92 LEU A CA 1
ATOM 702 C C . LEU A 1 92 ? -9.370 -6.848 1.136 1.00 98.19 92 LEU A C 1
ATOM 704 O O . LEU A 1 92 ? -10.094 -7.831 1.262 1.00 98.19 92 LEU A O 1
ATOM 708 N N . VAL A 1 93 ? -8.545 -6.693 0.101 1.00 98.38 93 VAL A N 1
ATOM 709 C CA . VAL A 1 93 ? -8.274 -7.663 -0.966 1.00 98.38 93 VAL A CA 1
ATOM 710 C C . VAL A 1 93 ? -6.766 -7.729 -1.230 1.00 98.38 93 VAL A C 1
ATOM 712 O O . VAL A 1 93 ? -6.072 -6.758 -0.894 1.00 98.38 93 VAL A O 1
ATOM 715 N N . PRO A 1 94 ? -6.246 -8.824 -1.823 1.00 98.69 94 PRO A N 1
ATOM 716 C CA . PRO A 1 94 ? -4.840 -8.921 -2.196 1.00 98.69 94 PRO A CA 1
ATOM 717 C C . PRO A 1 94 ? -4.397 -7.742 -3.065 1.00 98.69 94 PRO A C 1
ATOM 719 O O . PRO A 1 94 ? -5.050 -7.407 -4.058 1.00 98.69 94 PRO A O 1
ATOM 722 N N . LYS A 1 95 ? -3.317 -7.072 -2.659 1.00 98.75 95 LYS A N 1
ATOM 723 C CA . LYS A 1 95 ? -2.870 -5.812 -3.276 1.00 98.75 95 LYS A CA 1
ATOM 724 C C . LYS A 1 95 ? -1.423 -5.488 -2.937 1.00 98.75 95 LYS A C 1
ATOM 726 O O . LYS A 1 95 ? -0.887 -5.941 -1.933 1.00 98.75 95 LYS A O 1
ATOM 731 N N . ILE A 1 96 ? -0.810 -4.626 -3.734 1.00 98.88 96 ILE A N 1
ATOM 732 C CA . ILE A 1 96 ? 0.490 -4.023 -3.445 1.00 98.88 96 ILE A CA 1
ATOM 733 C C . ILE A 1 96 ? 0.252 -2.614 -2.892 1.00 98.88 96 ILE A C 1
ATOM 735 O O . ILE A 1 96 ? -0.485 -1.823 -3.483 1.00 98.88 96 ILE A O 1
ATOM 739 N N . LEU A 1 97 ? 0.874 -2.293 -1.761 1.00 98.62 97 LEU A N 1
ATOM 740 C CA . LEU A 1 97 ? 0.871 -0.955 -1.172 1.00 98.62 97 LEU A CA 1
ATOM 741 C C . LEU A 1 97 ? 2.199 -0.267 -1.462 1.00 98.62 97 LEU A C 1
ATOM 743 O O . LEU A 1 97 ? 3.257 -0.865 -1.280 1.00 98.62 97 LEU A O 1
ATOM 747 N N . ILE A 1 98 ? 2.139 0.986 -1.904 1.00 98.50 98 ILE A N 1
ATOM 748 C CA . ILE A 1 98 ? 3.305 1.773 -2.313 1.00 98.50 98 ILE A CA 1
ATOM 749 C C . ILE A 1 98 ? 3.328 3.081 -1.522 1.00 98.50 98 ILE A C 1
ATOM 751 O O . ILE A 1 98 ? 2.337 3.824 -1.491 1.00 98.50 98 ILE A O 1
ATOM 755 N N . ALA A 1 99 ? 4.45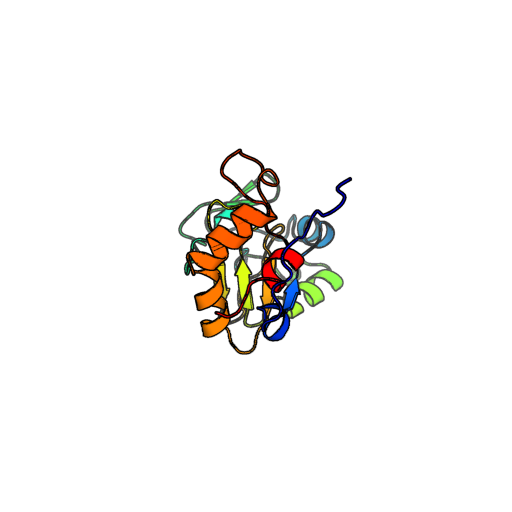8 3.383 -0.883 1.00 95.94 99 ALA A N 1
ATOM 756 C CA . ALA A 1 99 ? 4.649 4.667 -0.224 1.00 95.94 99 ALA A CA 1
ATOM 757 C C . ALA A 1 99 ? 4.723 5.797 -1.260 1.00 95.94 99 ALA A C 1
ATOM 759 O O . ALA A 1 99 ? 5.291 5.666 -2.335 1.00 95.94 99 ALA A O 1
ATOM 760 N N . ASN A 1 100 ? 4.114 6.934 -0.939 1.00 89.81 100 ASN A N 1
ATOM 761 C CA . ASN A 1 100 ? 3.940 8.043 -1.881 1.00 89.81 100 ASN A CA 1
ATOM 762 C C . ASN A 1 100 ? 5.159 8.965 -2.007 1.00 89.81 100 ASN A C 1
ATOM 764 O O . ASN A 1 100 ? 5.363 9.562 -3.060 1.00 89.81 100 ASN A O 1
ATOM 768 N N . GLN A 1 101 ? 5.918 9.137 -0.925 1.00 83.44 101 GLN A N 1
ATOM 769 C CA . GLN A 1 101 ? 7.009 10.105 -0.848 1.00 83.44 101 GLN A CA 1
ATOM 770 C C . GLN A 1 101 ? 8.277 9.396 -0.434 1.00 83.44 101 GLN A C 1
ATOM 772 O O . GLN A 1 101 ? 8.477 9.116 0.7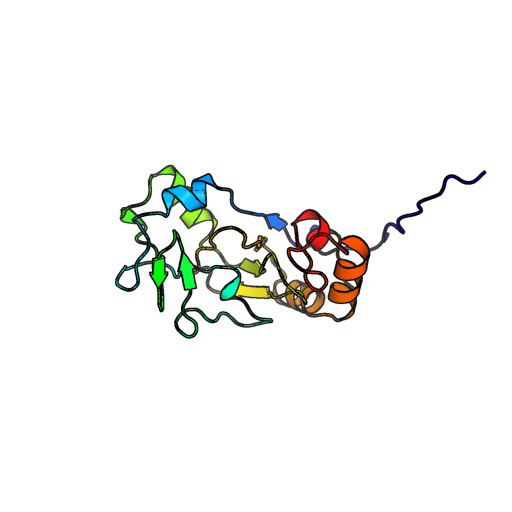47 1.00 83.44 101 GLN A O 1
ATOM 777 N N . THR A 1 102 ? 9.113 9.095 -1.412 1.00 75.81 102 THR A N 1
ATOM 778 C CA . THR A 1 102 ? 10.214 8.165 -1.208 1.00 75.81 102 THR A CA 1
ATOM 779 C C . THR A 1 102 ? 11.433 8.595 -2.021 1.00 75.81 102 THR A C 1
ATOM 781 O O . THR A 1 102 ? 11.338 9.428 -2.930 1.00 75.81 102 THR A O 1
ATOM 784 N N . ARG A 1 103 ? 12.611 8.077 -1.655 1.00 82.44 103 ARG A N 1
ATOM 785 C CA . ARG A 1 103 ? 13.844 8.246 -2.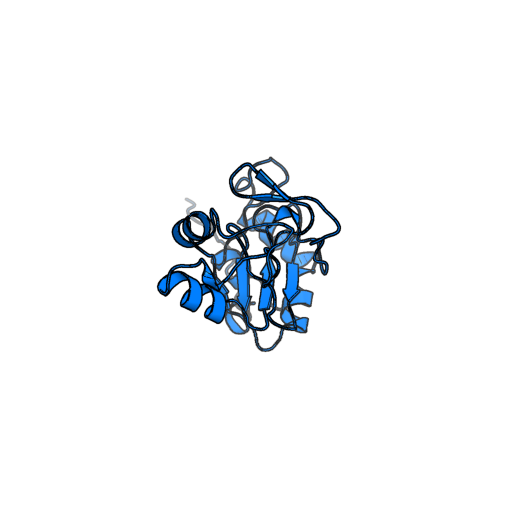453 1.00 82.44 103 ARG A CA 1
ATOM 786 C C . ARG A 1 103 ? 13.947 7.198 -3.560 1.00 82.44 103 ARG A C 1
ATOM 788 O O . ARG A 1 103 ? 14.421 7.490 -4.652 1.00 82.44 103 ARG A O 1
ATOM 795 N N . VAL A 1 104 ? 13.482 5.995 -3.243 1.00 90.75 104 VAL A N 1
ATOM 796 C CA . VAL A 1 104 ? 13.335 4.836 -4.129 1.00 90.75 104 VAL A CA 1
ATOM 797 C C . VAL A 1 104 ? 11.892 4.359 -4.058 1.00 90.75 104 VAL A C 1
ATOM 799 O O . VAL A 1 104 ? 11.201 4.684 -3.101 1.00 90.75 104 VAL A O 1
ATOM 802 N N . ILE A 1 105 ? 11.396 3.603 -5.025 1.00 95.38 105 ILE A N 1
ATOM 803 C CA . ILE A 1 105 ? 10.044 3.045 -4.946 1.00 95.38 105 ILE A CA 1
ATOM 804 C C . ILE A 1 105 ? 9.993 2.024 -3.7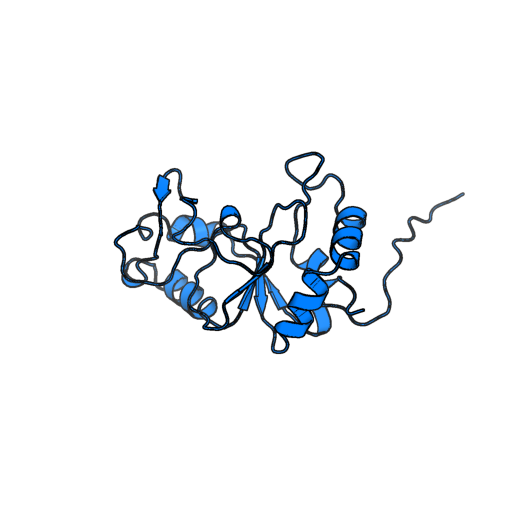97 1.00 95.38 105 ILE A C 1
ATOM 806 O O . ILE A 1 105 ? 10.638 0.980 -3.846 1.00 95.38 105 ILE A O 1
ATOM 810 N N . GLU A 1 106 ? 9.211 2.326 -2.761 1.00 97.19 106 GLU A N 1
ATOM 811 C CA . GLU A 1 106 ? 8.995 1.441 -1.613 1.00 97.19 106 GLU A CA 1
ATOM 812 C C . GLU A 1 106 ? 7.609 0.811 -1.756 1.00 97.19 106 GLU A C 1
ATOM 814 O O . GLU A 1 106 ? 6.588 1.502 -1.682 1.00 97.19 106 GLU A O 1
ATOM 819 N N . ALA A 1 107 ? 7.580 -0.496 -2.018 1.00 98.38 107 ALA A N 1
ATOM 820 C CA . ALA A 1 107 ? 6.364 -1.251 -2.285 1.00 98.38 107 ALA A CA 1
ATOM 821 C C . ALA A 1 107 ? 6.368 -2.585 -1.535 1.00 98.38 107 ALA A C 1
ATOM 823 O O . ALA A 1 107 ? 7.399 -3.252 -1.460 1.00 98.38 107 ALA A O 1
ATOM 824 N N . VAL A 1 108 ? 5.208 -2.998 -1.026 1.00 98.56 108 VAL A N 1
ATOM 825 C CA . VAL A 1 108 ? 5.024 -4.258 -0.293 1.00 98.56 108 VAL A CA 1
ATOM 826 C C . VAL A 1 108 ? 3.735 -4.955 -0.720 1.00 98.56 108 VAL A C 1
ATOM 828 O O . VAL A 1 108 ? 2.727 -4.303 -0.991 1.00 98.56 108 VAL A O 1
ATOM 831 N N . HIS A 1 109 ? 3.757 -6.287 -0.775 1.00 98.69 109 HIS A N 1
ATOM 832 C CA . HIS A 1 109 ? 2.595 -7.106 -1.108 1.00 98.69 109 HIS A CA 1
ATOM 833 C C . HIS A 1 109 ? 1.795 -7.475 0.147 1.00 98.69 109 HIS A C 1
ATOM 835 O O . HIS A 1 109 ? 2.290 -8.179 1.023 1.00 98.69 109 HIS A O 1
ATOM 841 N N . ASP A 1 110 ? 0.538 -7.046 0.199 1.00 98.69 110 ASP A N 1
ATOM 842 C CA . ASP A 1 110 ? -0.478 -7.586 1.098 1.00 98.69 110 ASP A CA 1
ATOM 843 C C . ASP A 1 110 ? -1.162 -8.775 0.411 1.00 98.69 110 ASP A C 1
ATOM 845 O O . ASP A 1 110 ? -2.240 -8.636 -0.168 1.00 98.69 110 ASP A O 1
ATOM 849 N N . ALA A 1 111 ? -0.509 -9.938 0.423 1.00 98.31 111 ALA A N 1
ATOM 850 C CA . ALA A 1 111 ? -0.993 -11.125 -0.285 1.00 98.31 111 ALA A CA 1
ATOM 851 C C . ALA A 1 111 ? -2.323 -11.663 0.272 1.00 98.31 111 ALA A C 1
ATOM 853 O O . ALA A 1 111 ? -3.122 -12.229 -0.469 1.00 98.31 111 ALA A O 1
ATOM 854 N N . ALA A 1 112 ? -2.566 -11.480 1.573 1.00 98.12 112 ALA A N 1
ATOM 855 C CA . ALA A 1 112 ? -3.786 -11.932 2.238 1.00 98.12 112 ALA A CA 1
ATOM 856 C C . ALA A 1 112 ? -4.932 -10.909 2.150 1.00 98.12 112 ALA A C 1
ATOM 858 O O . ALA A 1 112 ? -6.071 -11.238 2.476 1.00 98.12 112 ALA A O 1
ATOM 859 N N . GLY A 1 113 ? -4.647 -9.673 1.729 1.00 98.31 113 GLY A N 1
ATOM 860 C CA . GLY A 1 113 ? -5.635 -8.605 1.647 1.00 98.31 113 GLY A CA 1
ATOM 861 C C . GLY A 1 113 ? -6.119 -8.102 3.002 1.00 98.31 113 GLY A C 1
ATOM 862 O O . GLY A 1 113 ? -7.265 -7.684 3.127 1.00 98.31 113 GLY A O 1
ATOM 863 N N . GLN A 1 114 ? -5.281 -8.161 4.033 1.00 98.31 114 GLN A N 1
ATOM 864 C CA . GLN A 1 114 ? -5.697 -7.917 5.416 1.00 98.31 114 GLN A CA 1
ATOM 865 C C . GLN A 1 114 ? -5.409 -6.499 5.905 1.00 98.31 114 GLN A C 1
ATOM 867 O O . GLN A 1 114 ? -5.758 -6.161 7.035 1.00 98.31 114 GLN A O 1
ATOM 872 N N . TRP A 1 115 ? -4.759 -5.668 5.094 1.00 98.62 115 TRP A N 1
ATOM 873 C CA . TRP A 1 115 ? -4.285 -4.353 5.514 1.00 98.62 115 TRP A CA 1
ATOM 874 C C . TRP A 1 115 ? -5.161 -3.229 4.970 1.00 98.62 115 TRP A C 1
ATOM 876 O O . TRP A 1 115 ? -5.550 -3.244 3.796 1.00 98.62 115 TRP A O 1
ATOM 886 N N . LEU A 1 116 ? -5.422 -2.215 5.800 1.00 98.06 116 LEU A N 1
ATOM 887 C CA . LEU A 1 116 ? -6.057 -0.973 5.365 1.00 98.06 116 LEU A CA 1
ATOM 888 C C . LEU A 1 116 ? -5.010 0.124 5.148 1.00 98.06 116 LEU A C 1
ATOM 890 O O . LEU A 1 116 ? -4.319 0.499 6.096 1.00 98.06 116 LEU A O 1
ATOM 894 N N . PRO A 1 117 ? -4.893 0.678 3.930 1.00 96.88 117 PRO A N 1
ATOM 895 C CA . PRO A 1 117 ? -4.028 1.820 3.689 1.00 96.88 117 PRO A CA 1
ATOM 896 C C . PRO A 1 117 ? -4.647 3.112 4.240 1.00 96.88 117 PRO A C 1
ATOM 898 O O . PRO A 1 117 ? -5.847 3.355 4.124 1.00 96.88 117 PRO A O 1
ATOM 901 N N . SER A 1 118 ? -3.804 3.981 4.790 1.00 95.00 118 SER A N 1
ATOM 902 C CA . SER A 1 118 ? -4.114 5.393 5.014 1.00 95.00 118 SER A CA 1
ATOM 903 C C . SER A 1 118 ? -3.504 6.234 3.903 1.00 95.00 118 SER A C 1
ATOM 905 O O . SER A 1 118 ? -2.413 5.945 3.406 1.00 95.00 118 SER A O 1
ATOM 907 N N . VAL A 1 119 ? -4.135 7.365 3.586 1.00 91.69 119 VAL A N 1
ATOM 908 C CA . VAL A 1 119 ? -3.501 8.374 2.732 1.00 91.69 119 VAL A CA 1
ATOM 909 C C . VAL A 1 119 ? -2.130 8.776 3.309 1.00 91.69 119 VAL A C 1
ATOM 911 O O . VAL A 1 119 ? -1.982 8.863 4.534 1.00 91.69 119 VAL A O 1
ATOM 914 N N . PRO A 1 120 ? -1.122 9.045 2.462 1.00 92.94 120 PRO A N 1
ATOM 915 C CA . PRO A 1 120 ? -1.188 9.096 1.002 1.00 92.94 120 PRO A CA 1
ATOM 916 C C . PRO A 1 120 ? -0.774 7.793 0.281 1.00 92.94 120 PRO A C 1
ATOM 918 O O . PRO A 1 120 ? -0.373 7.880 -0.878 1.00 92.94 120 PRO A O 1
ATOM 921 N N . VAL A 1 121 ? -0.833 6.619 0.929 1.00 96.62 121 VAL A N 1
ATOM 922 C CA . VAL A 1 121 ? -0.434 5.324 0.332 1.00 96.62 121 VAL A CA 1
ATOM 923 C C . VAL A 1 121 ? -1.158 5.078 -0.998 1.00 96.62 121 VAL A C 1
ATOM 925 O O . VAL A 1 121 ? -2.361 5.314 -1.122 1.00 96.62 121 VAL A O 1
ATOM 928 N N . ILE A 1 122 ? -0.412 4.608 -1.998 1.00 97.94 122 ILE A N 1
ATOM 929 C CA . ILE A 1 122 ? -0.945 4.201 -3.301 1.00 97.94 122 ILE A CA 1
ATOM 930 C C . ILE A 1 122 ? -1.250 2.703 -3.240 1.00 97.94 122 ILE A C 1
ATOM 932 O O . ILE A 1 122 ? -0.420 1.911 -2.799 1.00 97.94 122 ILE A O 1
ATOM 936 N N . THR A 1 123 ? -2.434 2.317 -3.704 1.00 98.31 123 THR A N 1
ATOM 937 C CA . THR A 1 123 ? -2.857 0.918 -3.822 1.00 98.31 123 THR A CA 1
ATOM 938 C C . THR A 1 123 ? -2.725 0.458 -5.267 1.00 98.31 123 THR A C 1
ATOM 940 O O . THR A 1 123 ? -3.233 1.120 -6.171 1.00 98.31 123 THR A O 1
ATOM 943 N N . CYS A 1 124 ? -2.092 -0.689 -5.480 1.00 98.56 124 CYS A N 1
ATOM 944 C CA . CYS A 1 124 ? -1.979 -1.371 -6.762 1.00 98.56 124 CYS A CA 1
ATOM 945 C C . CYS A 1 124 ? -2.671 -2.739 -6.688 1.00 98.56 124 CYS A C 1
ATOM 947 O O . CYS A 1 124 ? -2.346 -3.555 -5.827 1.00 98.56 124 CYS A O 1
ATOM 949 N N . VAL A 1 125 ? -3.627 -2.991 -7.582 1.00 98.50 125 VAL A N 1
ATOM 950 C CA . VAL A 1 125 ? -4.309 -4.289 -7.714 1.00 98.50 125 VAL A CA 1
ATOM 951 C C . VAL A 1 125 ? -3.917 -4.917 -9.044 1.00 98.50 125 VAL A C 1
ATOM 953 O O . VAL A 1 125 ? -3.956 -4.261 -10.086 1.00 98.50 125 VAL A O 1
ATOM 956 N N . THR A 1 126 ? -3.529 -6.189 -9.010 1.00 98.50 126 THR A N 1
ATOM 957 C CA . THR A 1 126 ? -3.050 -6.933 -10.179 1.00 98.50 126 THR A CA 1
ATOM 958 C C . THR A 1 126 ? -3.235 -8.437 -9.980 1.00 98.50 126 THR A C 1
ATOM 960 O O . THR A 1 126 ? -3.206 -8.926 -8.853 1.00 98.50 126 THR A O 1
ATOM 963 N N . ALA A 1 127 ? -3.379 -9.174 -11.082 1.00 98.12 127 ALA A N 1
ATOM 964 C CA . ALA A 1 127 ? -3.289 -10.635 -11.095 1.00 98.12 127 ALA A CA 1
ATOM 965 C C . ALA A 1 127 ? -1.837 -11.148 -11.223 1.00 98.12 127 ALA A C 1
ATOM 967 O O . ALA A 1 127 ? -1.608 -12.352 -11.175 1.00 98.12 127 ALA A O 1
ATOM 968 N N . GLN A 1 128 ? -0.859 -10.254 -11.412 1.00 98.25 128 GLN A N 1
ATOM 969 C CA . GLN A 1 128 ? 0.561 -10.573 -11.615 1.00 98.25 128 GLN A CA 1
ATOM 970 C C . GLN A 1 128 ? 1.450 -9.861 -10.568 1.00 98.25 128 GLN A C 1
ATOM 972 O O . GLN A 1 128 ? 2.333 -9.087 -10.950 1.00 98.25 128 GLN A O 1
ATOM 977 N N . PRO A 1 129 ? 1.235 -10.073 -9.252 1.00 98.00 129 PRO A N 1
ATOM 978 C CA . PRO A 1 129 ? 1.917 -9.308 -8.206 1.00 98.00 129 PRO A CA 1
ATOM 979 C C . PRO A 1 129 ? 3.444 -9.421 -8.273 1.00 98.00 129 PRO A C 1
ATOM 981 O O . PRO A 1 129 ? 4.122 -8.400 -8.194 1.00 98.00 129 PRO A O 1
ATOM 984 N N . ASP A 1 130 ? 3.987 -10.616 -8.515 1.00 97.88 130 ASP A N 1
ATOM 985 C CA . ASP A 1 130 ? 5.440 -10.833 -8.572 1.00 97.88 130 ASP A CA 1
ATOM 986 C C . ASP A 1 130 ? 6.097 -10.048 -9.711 1.00 97.88 130 ASP A C 1
ATOM 988 O O . ASP A 1 130 ? 7.141 -9.421 -9.531 1.00 97.88 130 ASP A O 1
ATOM 992 N N . ARG A 1 131 ? 5.448 -10.012 -10.881 1.00 98.06 131 ARG A N 1
ATOM 993 C CA . ARG A 1 131 ? 5.932 -9.253 -12.039 1.00 98.06 131 ARG A CA 1
ATOM 994 C C . ARG A 1 131 ? 5.896 -7.751 -11.774 1.00 98.06 131 ARG A C 1
ATOM 996 O O . ARG A 1 131 ? 6.850 -7.051 -12.103 1.00 98.06 131 ARG A O 1
ATOM 1003 N N . VAL A 1 132 ? 4.815 -7.256 -11.170 1.00 98.44 132 VAL A N 1
ATOM 1004 C CA . VAL A 1 132 ? 4.695 -5.837 -10.809 1.00 98.44 132 VAL A CA 1
ATOM 1005 C C . VAL A 1 132 ? 5.757 -5.448 -9.781 1.00 98.44 132 VAL A C 1
ATOM 1007 O O . VAL A 1 132 ? 6.430 -4.436 -9.961 1.00 98.44 132 VAL A O 1
ATOM 1010 N N . LEU A 1 133 ? 5.959 -6.258 -8.738 1.00 98.31 133 LEU A N 1
ATOM 1011 C CA . LEU A 1 133 ? 6.981 -6.012 -7.716 1.00 98.31 133 LEU A CA 1
ATOM 1012 C C . LEU A 1 133 ? 8.393 -6.026 -8.302 1.00 98.31 133 LEU A C 1
ATOM 1014 O O . LEU A 1 133 ? 9.187 -5.159 -7.948 1.00 98.31 133 LEU A O 1
ATOM 1018 N N . ALA A 1 134 ? 8.693 -6.948 -9.222 1.00 97.69 134 ALA A N 1
ATOM 1019 C CA . ALA A 1 134 ? 9.987 -7.000 -9.899 1.00 97.69 134 ALA A CA 1
ATOM 1020 C C . ALA A 1 134 ? 10.286 -5.703 -10.670 1.00 97.69 134 ALA A C 1
ATOM 1022 O O . ALA A 1 134 ? 11.377 -5.148 -10.542 1.00 97.69 134 ALA A O 1
ATOM 1023 N N . VAL A 1 135 ? 9.303 -5.173 -11.410 1.00 97.81 135 VAL A N 1
ATOM 1024 C CA . VAL A 1 135 ? 9.449 -3.890 -12.117 1.00 97.81 135 VAL A CA 1
ATOM 1025 C C . VAL A 1 135 ? 9.621 -2.740 -11.126 1.00 97.81 135 VAL A C 1
ATOM 1027 O O . VAL A 1 135 ? 10.562 -1.961 -11.268 1.00 97.81 135 VAL A O 1
ATOM 1030 N N . LEU A 1 136 ? 8.762 -2.640 -10.103 1.00 97.12 136 LEU A N 1
ATOM 1031 C CA . LEU A 1 136 ? 8.819 -1.565 -9.101 1.00 97.12 136 LEU A CA 1
ATOM 1032 C C . LEU A 1 136 ? 10.147 -1.556 -8.327 1.00 97.12 136 LEU A C 1
ATOM 1034 O O . LEU A 1 136 ? 10.651 -0.484 -8.002 1.00 97.12 136 LEU A O 1
ATOM 1038 N N . ALA A 1 137 ? 10.725 -2.728 -8.060 1.00 96.12 137 ALA A N 1
ATOM 1039 C CA . ALA A 1 137 ? 12.008 -2.869 -7.377 1.00 96.12 137 ALA A CA 1
ATOM 1040 C C . ALA A 1 137 ? 13.224 -2.618 -8.291 1.00 96.12 137 ALA A C 1
ATOM 1042 O O . ALA A 1 137 ? 14.353 -2.547 -7.804 1.00 96.12 137 ALA A O 1
ATOM 1043 N N . SER A 1 138 ? 13.028 -2.490 -9.608 1.00 95.75 138 SER A N 1
ATOM 1044 C CA . SER A 1 138 ? 14.139 -2.379 -10.553 1.00 95.75 138 SER A CA 1
ATOM 1045 C C . SER A 1 138 ? 14.870 -1.025 -10.454 1.00 95.75 138 SER A C 1
ATOM 1047 O O . SER A 1 138 ? 14.248 0.020 -10.220 1.00 95.75 138 SER A O 1
ATOM 1049 N N . PRO A 1 139 ? 16.195 -0.986 -10.699 1.00 92.81 139 PRO A N 1
ATOM 1050 C CA . PRO A 1 139 ? 16.927 0.273 -10.848 1.00 92.81 139 PRO A CA 1
ATOM 1051 C C . PRO A 1 139 ? 16.336 1.159 -11.952 1.00 92.81 139 PRO A C 1
ATOM 1053 O O . PRO A 1 139 ? 16.165 2.359 -11.753 1.00 92.81 139 PRO A O 1
ATOM 1056 N N . GLY A 1 140 ? 15.924 0.553 -13.072 1.00 92.75 140 GLY A N 1
ATOM 1057 C CA . GLY A 1 140 ? 15.324 1.267 -14.200 1.00 92.75 140 GLY A CA 1
ATOM 1058 C C . GLY A 1 140 ? 14.017 1.980 -13.846 1.00 92.75 140 GLY A C 1
ATOM 1059 O O . GLY A 1 140 ? 13.787 3.093 -14.316 1.00 92.75 140 GLY A O 1
ATOM 1060 N N . ALA A 1 141 ? 13.182 1.399 -12.978 1.00 93.56 141 ALA A N 1
ATOM 1061 C CA . ALA A 1 141 ? 11.978 2.071 -12.493 1.00 93.56 141 ALA A CA 1
ATOM 1062 C C . ALA A 1 141 ? 12.304 3.268 -11.590 1.00 93.56 141 ALA A C 1
ATOM 1064 O O . ALA A 1 141 ? 11.671 4.320 -11.707 1.00 93.56 141 ALA A O 1
ATOM 1065 N N . ASN A 1 142 ? 13.318 3.141 -10.731 1.00 91.19 142 ASN A N 1
ATOM 1066 C CA . ASN A 1 142 ? 13.785 4.248 -9.898 1.00 91.19 142 ASN A CA 1
ATOM 1067 C C . ASN A 1 142 ? 14.350 5.395 -10.750 1.00 91.19 142 ASN A C 1
ATOM 1069 O O . ASN A 1 142 ? 13.974 6.547 -10.545 1.00 91.19 142 ASN A O 1
ATOM 1073 N N . GLU A 1 143 ? 15.183 5.093 -11.747 1.00 90.00 143 GLU A N 1
ATOM 1074 C CA . GLU A 1 143 ? 15.708 6.084 -12.697 1.00 90.00 143 GLU A CA 1
ATOM 1075 C C . GLU A 1 143 ? 14.588 6.776 -13.480 1.00 90.00 143 GLU A C 1
ATOM 1077 O O . GLU A 1 143 ? 14.571 8.004 -13.583 1.00 90.00 143 GLU A O 1
ATOM 1082 N N . TRP A 1 144 ? 13.613 6.008 -13.975 1.00 89.06 144 TRP A N 1
ATOM 1083 C CA . TRP A 1 144 ? 12.452 6.541 -14.686 1.00 89.06 144 TRP A CA 1
ATOM 1084 C C . TRP A 1 144 ? 11.669 7.538 -13.831 1.00 89.06 144 TRP A C 1
ATOM 1086 O O . TRP A 1 144 ? 11.368 8.645 -14.281 1.00 89.06 144 TRP A O 1
ATOM 1096 N N . VAL A 1 145 ? 11.362 7.164 -12.586 1.00 89.19 145 VAL A N 1
ATOM 1097 C CA . VAL A 1 145 ? 10.660 8.026 -11.628 1.00 89.19 145 VAL A CA 1
ATOM 1098 C C . VAL A 1 145 ? 11.451 9.304 -11.353 1.00 89.19 145 VAL A C 1
ATOM 1100 O O . VAL A 1 145 ? 10.868 10.387 -11.362 1.00 89.19 145 VAL A O 1
ATOM 1103 N N . GLN A 1 146 ? 12.766 9.204 -11.147 1.00 85.31 146 GLN A N 1
ATOM 1104 C CA . GLN A 1 146 ? 13.616 10.373 -10.907 1.00 85.31 146 GLN A CA 1
ATOM 1105 C C . GLN A 1 146 ? 13.623 11.321 -12.113 1.00 85.31 146 GLN A C 1
ATOM 1107 O O . GLN A 1 146 ? 13.463 12.525 -11.941 1.00 85.31 146 GLN A O 1
ATOM 1112 N N . GLN A 1 147 ? 13.719 10.799 -13.338 1.00 83.94 147 GLN A N 1
ATOM 1113 C CA . GLN A 1 147 ? 13.706 11.610 -14.562 1.00 83.94 147 GLN A CA 1
ATOM 1114 C C . GLN A 1 147 ? 12.362 12.313 -14.800 1.00 83.94 147 GLN A C 1
ATOM 1116 O O . GLN A 1 147 ? 12.334 13.471 -15.212 1.00 83.94 147 GLN A O 1
ATOM 1121 N N . HIS A 1 148 ? 11.246 11.634 -14.523 1.00 80.44 148 HIS A N 1
ATOM 1122 C CA . HIS A 1 148 ? 9.904 12.126 -14.856 1.00 80.44 148 HIS A CA 1
ATOM 1123 C C . HIS A 1 148 ? 9.210 12.879 -13.716 1.00 80.44 148 HIS A C 1
ATOM 1125 O O . HIS A 1 148 ? 8.144 13.461 -13.923 1.00 80.44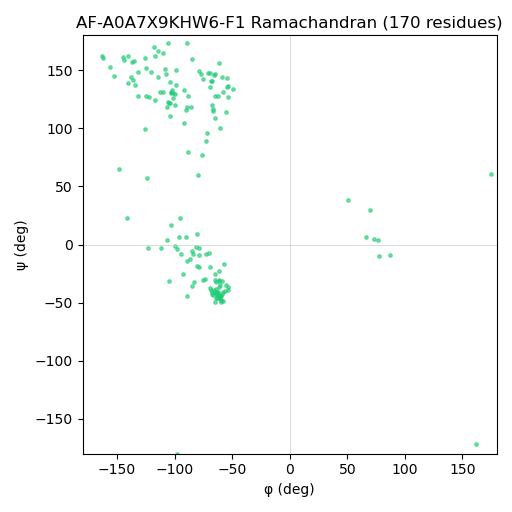 148 HIS A O 1
ATOM 1131 N N . ALA A 1 149 ? 9.784 12.875 -12.512 1.00 76.31 149 ALA A N 1
ATOM 1132 C CA . ALA A 1 149 ? 9.205 13.543 -11.351 1.00 76.31 149 ALA A CA 1
ATOM 1133 C C . ALA A 1 149 ? 10.245 14.233 -10.445 1.00 76.31 149 ALA A C 1
ATOM 1135 O O . ALA A 1 149 ? 9.954 14.521 -9.275 1.00 76.31 149 ALA A O 1
ATOM 1136 N N . ALA A 1 150 ? 11.424 14.565 -10.987 1.00 66.25 150 ALA A N 1
ATOM 1137 C CA . ALA A 1 150 ? 12.415 15.419 -10.331 1.00 66.25 150 ALA A CA 1
ATOM 1138 C C . ALA A 1 150 ? 11.776 16.717 -9.800 1.00 66.25 150 ALA A C 1
ATOM 1140 O O . ALA A 1 150 ? 10.993 17.373 -10.485 1.00 66.25 150 ALA A O 1
ATOM 1141 N N . GLY A 1 151 ? 12.101 17.086 -8.556 1.00 62.38 151 GLY A N 1
ATOM 1142 C CA . GLY A 1 151 ? 11.608 18.315 -7.916 1.00 62.38 151 GLY A CA 1
ATOM 1143 C C . GLY A 1 151 ? 10.158 18.276 -7.409 1.00 62.38 151 GLY A C 1
ATOM 1144 O O . GLY A 1 151 ? 9.670 19.286 -6.912 1.00 62.38 151 GLY A O 1
ATOM 1145 N N . SER A 1 152 ? 9.461 17.135 -7.497 1.00 64.56 152 SER A N 1
ATOM 1146 C CA . SER A 1 152 ? 8.061 17.001 -7.049 1.00 64.56 152 SER A CA 1
ATOM 1147 C C . SER A 1 152 ? 7.873 16.601 -5.576 1.00 64.56 152 SER A C 1
ATOM 1149 O O . SER A 1 152 ? 6.752 16.667 -5.061 1.00 64.56 152 SER A O 1
ATOM 1151 N N . GLY A 1 153 ? 8.930 16.135 -4.901 1.00 58.78 153 GLY A N 1
ATOM 1152 C CA . GLY A 1 153 ? 8.864 15.680 -3.510 1.00 58.78 153 GLY A CA 1
ATOM 1153 C C . GLY A 1 153 ? 9.118 16.781 -2.477 1.00 58.78 153 GLY A C 1
ATOM 1154 O O . GLY A 1 153 ? 9.489 17.903 -2.803 1.00 58.78 153 GLY A O 1
ATOM 1155 N N . LEU A 1 154 ? 8.929 16.444 -1.195 1.00 59.09 154 LEU A N 1
ATOM 1156 C CA . LEU A 1 154 ? 9.096 17.379 -0.068 1.00 59.09 154 LEU A CA 1
ATOM 1157 C C . LEU A 1 154 ? 10.562 17.735 0.249 1.00 59.09 154 LEU A C 1
ATOM 1159 O O . LEU A 1 154 ? 10.820 18.600 1.082 1.00 59.09 154 LEU A O 1
ATOM 1163 N N . SER A 1 155 ? 11.524 17.064 -0.383 1.00 58.19 155 SER A N 1
ATOM 1164 C CA . SER A 1 155 ? 12.959 17.335 -0.287 1.00 58.19 155 SER A CA 1
ATOM 1165 C C . SER A 1 155 ? 13.630 17.181 -1.649 1.00 58.19 155 SER A C 1
ATOM 1167 O O . SER A 1 155 ? 13.112 16.477 -2.517 1.00 58.19 155 SER A O 1
ATOM 1169 N N . ALA A 1 156 ? 14.837 17.737 -1.791 1.00 59.03 156 ALA A N 1
ATOM 1170 C CA . ALA A 1 156 ? 15.651 17.634 -3.006 1.00 59.03 156 ALA A CA 1
ATOM 1171 C C . ALA A 1 156 ? 15.968 16.187 -3.444 1.00 59.03 156 ALA A C 1
ATOM 1173 O O . ALA A 1 156 ? 16.356 15.974 -4.584 1.00 59.03 156 ALA A O 1
ATOM 1174 N N . THR A 1 157 ? 15.804 15.198 -2.552 1.00 62.19 157 THR A N 1
ATOM 1175 C CA . THR A 1 157 ? 16.125 13.777 -2.815 1.00 62.19 157 THR A CA 1
ATOM 1176 C C . THR A 1 157 ? 14.899 12.869 -2.888 1.00 62.19 157 THR A C 1
ATOM 1178 O O . THR A 1 157 ? 15.037 11.671 -3.117 1.00 62.19 157 THR A O 1
ATOM 1181 N N . SER A 1 158 ? 13.703 13.412 -2.656 1.00 68.69 158 SER A N 1
ATOM 1182 C CA . SER A 1 158 ? 12.457 12.641 -2.652 1.00 68.69 158 SER A CA 1
ATOM 1183 C C . SER A 1 158 ? 11.629 12.959 -3.883 1.00 68.69 158 SER A C 1
ATOM 1185 O O . SER A 1 158 ? 11.581 14.112 -4.311 1.00 68.69 158 SER A O 1
ATOM 1187 N N . VAL A 1 159 ? 10.904 11.964 -4.375 1.00 78.75 159 VAL A N 1
ATOM 1188 C CA . VAL A 1 159 ? 9.934 12.121 -5.455 1.00 78.75 159 VAL A CA 1
ATOM 1189 C C . VAL A 1 159 ? 8.537 11.851 -4.915 1.00 78.75 159 VAL A C 1
ATOM 1191 O O . VAL A 1 159 ? 8.346 11.002 -4.042 1.00 78.75 159 VAL A O 1
ATOM 1194 N N . ARG A 1 160 ? 7.547 12.593 -5.418 1.00 86.38 160 ARG A N 1
ATOM 1195 C CA . ARG A 1 160 ? 6.141 12.327 -5.126 1.00 86.38 160 ARG A CA 1
ATOM 1196 C C . ARG A 1 160 ? 5.564 11.401 -6.189 1.00 86.38 160 ARG A C 1
ATOM 1198 O O . ARG A 1 160 ? 5.251 11.824 -7.302 1.00 86.38 160 ARG A O 1
ATOM 1205 N N . LEU A 1 161 ? 5.376 10.141 -5.819 1.00 91.31 161 LEU A N 1
ATOM 1206 C CA . LEU A 1 161 ? 4.734 9.150 -6.668 1.00 91.31 161 LEU A CA 1
ATOM 1207 C C . LEU A 1 161 ? 3.242 9.458 -6.826 1.00 91.31 161 LEU A C 1
ATOM 1209 O O . LEU A 1 161 ? 2.571 9.979 -5.928 1.00 91.31 161 LEU A O 1
ATOM 1213 N N . ASN A 1 162 ? 2.712 9.113 -7.996 1.00 91.62 162 ASN A N 1
ATOM 1214 C CA . ASN A 1 162 ? 1.285 9.146 -8.278 1.00 91.62 162 ASN A CA 1
ATOM 1215 C C . ASN A 1 162 ? 0.899 7.971 -9.195 1.00 91.62 162 ASN A C 1
ATOM 1217 O O . ASN A 1 162 ? 1.766 7.444 -9.898 1.00 91.62 162 ASN A O 1
ATOM 1221 N N . PRO A 1 163 ? -0.388 7.574 -9.224 1.00 95.31 163 PRO A N 1
ATOM 1222 C CA . PRO A 1 163 ? -0.849 6.446 -10.029 1.00 95.31 163 PRO A CA 1
ATOM 1223 C C . PRO A 1 163 ? -0.484 6.517 -11.513 1.00 95.31 163 PRO A C 1
ATOM 1225 O O . PRO A 1 163 ? -0.113 5.502 -12.085 1.00 95.31 163 PRO A O 1
ATOM 1228 N N . ARG A 1 164 ? -0.552 7.704 -12.134 1.00 94.06 164 ARG A N 1
ATOM 1229 C CA . ARG A 1 164 ? -0.253 7.860 -13.568 1.00 94.06 164 ARG A CA 1
ATOM 1230 C C . ARG A 1 164 ? 1.221 7.609 -13.863 1.00 94.06 164 ARG A C 1
ATOM 1232 O O . ARG A 1 164 ? 1.532 6.927 -14.828 1.00 94.06 164 ARG A O 1
ATOM 1239 N N . LEU A 1 165 ? 2.112 8.133 -13.019 1.00 93.06 165 LEU A N 1
ATOM 1240 C CA . LEU A 1 165 ? 3.551 7.910 -13.151 1.00 93.06 165 LEU A CA 1
ATOM 1241 C C . LEU A 1 165 ? 3.899 6.423 -13.024 1.00 93.06 165 LEU A C 1
ATOM 1243 O O . LEU A 1 165 ? 4.657 5.906 -13.836 1.00 93.06 165 LEU A O 1
ATOM 1247 N N . LEU A 1 166 ? 3.329 5.741 -12.027 1.00 96.06 166 LEU A N 1
ATOM 1248 C CA . LEU A 1 166 ? 3.582 4.315 -11.805 1.00 96.06 166 LEU A CA 1
ATOM 1249 C C . LEU A 1 166 ? 3.000 3.448 -12.921 1.00 96.06 166 LEU A C 1
ATOM 1251 O O . LEU A 1 166 ? 3.667 2.528 -13.379 1.00 96.06 166 LEU A O 1
ATOM 1255 N N . ALA A 1 167 ? 1.798 3.768 -13.401 1.00 97.25 167 ALA A N 1
ATOM 1256 C CA . ALA A 1 167 ? 1.190 3.064 -14.524 1.00 97.25 167 ALA A CA 1
ATOM 1257 C C . ALA A 1 167 ? 2.025 3.184 -15.810 1.00 97.25 167 ALA A C 1
ATOM 1259 O O . ALA A 1 167 ? 2.040 2.251 -16.599 1.00 97.25 167 ALA A O 1
ATOM 1260 N N . ALA A 1 168 ? 2.754 4.286 -16.004 1.00 95.62 168 ALA A N 1
ATOM 1261 C CA . ALA A 1 168 ? 3.594 4.500 -17.182 1.00 95.62 168 ALA A CA 1
ATOM 1262 C C . ALA A 1 168 ? 4.950 3.766 -17.142 1.00 95.62 168 ALA A C 1
ATOM 1264 O O . ALA A 1 168 ? 5.710 3.858 -18.104 1.00 95.62 168 ALA A O 1
ATOM 1265 N N . LEU A 1 169 ? 5.286 3.064 -16.052 1.00 95.12 169 LEU A N 1
ATOM 1266 C CA . LEU A 1 169 ? 6.553 2.337 -15.950 1.00 95.12 169 LEU A CA 1
ATOM 1267 C C . LEU A 1 169 ? 6.623 1.196 -16.984 1.00 95.12 169 LEU A C 1
ATOM 1269 O O . LEU A 1 169 ? 5.717 0.360 -17.008 1.00 95.12 169 LEU A O 1
ATOM 1273 N N . PRO A 1 170 ? 7.693 1.113 -17.794 1.00 94.75 170 PRO A N 1
ATOM 1274 C CA . PRO A 1 170 ? 7.926 -0.004 -18.714 1.00 94.75 170 PRO A CA 1
ATOM 1275 C C . PRO A 1 170 ? 8.018 -1.371 -18.013 1.00 94.75 170 PRO A C 1
ATOM 1277 O O . PRO A 1 170 ? 8.620 -1.467 -16.948 1.00 94.75 170 PRO A O 1
ATOM 1280 N N . LEU A 1 171 ? 7.520 -2.446 -18.640 1.00 92.62 171 LEU A N 1
ATOM 1281 C CA . LEU A 1 171 ? 7.599 -3.827 -18.110 1.00 92.62 171 LEU A CA 1
ATOM 1282 C C . LEU A 1 171 ? 8.945 -4.551 -18.331 1.00 92.62 171 LEU A C 1
ATOM 1284 O O . LEU A 1 171 ? 9.005 -5.767 -18.142 1.00 92.62 171 LEU A O 1
ATOM 1288 N N . ARG A 1 172 ? 9.973 -3.847 -18.806 1.00 80.94 172 ARG A N 1
ATOM 1289 C CA . ARG A 1 172 ? 11.254 -4.427 -19.244 1.00 80.94 172 ARG A CA 1
ATOM 1290 C C . ARG A 1 172 ? 12.193 -4.785 -18.097 1.00 80.94 172 ARG A C 1
ATOM 1292 O O . ARG A 1 172 ? 12.218 -4.024 -17.106 1.00 80.94 172 ARG A O 1
#

Sequence (172 aa):
MLTGNSSAVYEGPTLGDIAAFTVDFRDQYYGLVGAVGDDEVGPPLITSGLIEPGRCLWGERPVRFAKQRFEAPRVALDRLSPTLQKWAAARLVPKILIANQTRVIEAVHDAAGQWLPSVPVITCVTAQPDRVLAVLASPGANEWVQQHAAGSGLSATSVRLNPRLLAALPLR